Protein 2I9C (pdb70)

Organism: Rhodopseudomonas palustris (strain ATCC BAA-98 / CGA009) (NCBI:txid258594)

Secondary structure (DSSP, 8-state):
-------HHHHHHHHHHHHHHHHHHHHTT-HHHHHHHHH--HHHHHHHHSTT-GGGGGGGGGGS---HHHHHHHTTTTT-HHHHHHHHHHHHHHT-TTHHHHH--HHHHHHSS----

Foldseek 3Di:
DDDPLPDLVVLLVVLLVLQQVLVVCVVVVVVVSNVVSVVCVVSQVSQCPDPPRNLVVLLVCCPPPDNSNLVSLVSCCAVCVPSSLVSLVVLLVVVDPDSNVVSCCVVVVVVPPDDDD

Solvent-accessible surface area: 6980 Å² total

Sequence (117 aa):
KLDLHQTTQDLVALFAKKVTTVEQDDALLGNQISRFNRLFGVAEIADELKARDGDQRTALLSLFEYPNQVRLQQAAKLTLAVAPVKAREQLEAIVSSKWFPQAGDAGCCLDLLDDDGTFKPK

Nearest PDB structures (foldseek):
  2i9c-assembly1_A  TM=1.009E+00  e=1.161E-14  Rhodopseudomonas palustris
  5mnt-assembly3_C  TM=3.989E-01  e=6.954E+00  Qubevirus durum

B-factor: mean 33.47, std 7.58, range [17.79, 61.53]

Structure (mmCIF, N/CA/C/O backbone):
data_2I9C
#
_entry.id   2I9C
#
_cell.length_a   78.022
_cell.length_b   78.022
_cell.length_c   38.979
_cell.angle_alpha   90.00
_cell.angle_beta   90.00
_cell.angle_gamma   120.00
#
_symmetry.space_group_name_H-M   'P 32 2 1'
#
loop_
_entity.id
_entity.type
_entity.pdbx_description
1 polymer 'Hypothetical protein RPA1889'
2 non-polymer 'ACETATE ION'
3 water water
#
loop_
_atom_site.group_PDB
_atom_site.id
_atom_site.type_symbol
_atom_site.label_atom_id
_atom_site.label_alt_id
_atom_site.label_comp_id
_atom_site.label_asym_id
_atom_site.label_entity_id
_atom_site.label_seq_id
_atom_site.pdbx_PDB_ins_code
_atom_site.Cartn_x
_atom_site.Cartn_y
_atom_site.Cartn_z
_atom_site.occupancy
_atom_site.B_iso_or_equiv
_atom_site.auth_seq_id
_atom_site.auth_comp_id
_atom_site.auth_asym_id
_atom_site.auth_atom_id
_atom_site.pdbx_PDB_model_num
ATOM 1 N N . LYS A 1 3 ? 0.094 37.171 -3.356 1.00 58.27 3 LYS A N 1
ATOM 2 C CA . LYS A 1 3 ? 0.517 37.855 -4.622 1.00 57.48 3 LYS A CA 1
ATOM 3 C C . LYS A 1 3 ? -0.105 37.136 -5.825 1.00 56.92 3 LYS A C 1
ATOM 4 O O . LYS A 1 3 ? 0.541 36.307 -6.452 1.00 57.48 3 LYS A O 1
ATOM 6 N N . LEU A 1 4 ? -1.370 37.446 -6.135 1.00 56.12 4 LEU A N 1
ATOM 7 C CA . LEU A 1 4 ? -2.210 36.620 -7.042 1.00 55.14 4 LEU A CA 1
ATOM 8 C C . LEU A 1 4 ? -2.565 37.265 -8.379 1.00 54.64 4 LEU A C 1
ATOM 9 O O . LEU A 1 4 ? -2.818 38.472 -8.443 1.00 55.08 4 LEU A O 1
ATOM 14 N N . ASP A 1 5 ? -2.636 36.451 -9.428 1.00 53.36 5 ASP A N 1
ATOM 15 C CA . ASP A 1 5 ? -3.267 36.875 -10.687 1.00 52.43 5 ASP A CA 1
ATOM 16 C C . ASP A 1 5 ? -4.794 36.593 -10.674 1.00 50.76 5 ASP A C 1
ATOM 17 O O . ASP A 1 5 ? -5.244 35.435 -10.738 1.00 50.59 5 ASP A O 1
ATOM 22 N N . LEU A 1 6 ? -5.580 37.669 -10.606 1.00 48.56 6 LEU A N 1
ATOM 23 C CA . LEU A 1 6 ? -7.046 37.592 -10.473 1.00 45.67 6 LEU A CA 1
ATOM 24 C C . LEU A 1 6 ? -7.689 38.169 -11.710 1.00 45.00 6 LEU A C 1
ATOM 25 O O . LEU A 1 6 ? -8.909 38.266 -11.820 1.00 43.14 6 LEU A O 1
ATOM 30 N N . HIS A 1 7 ? -6.827 38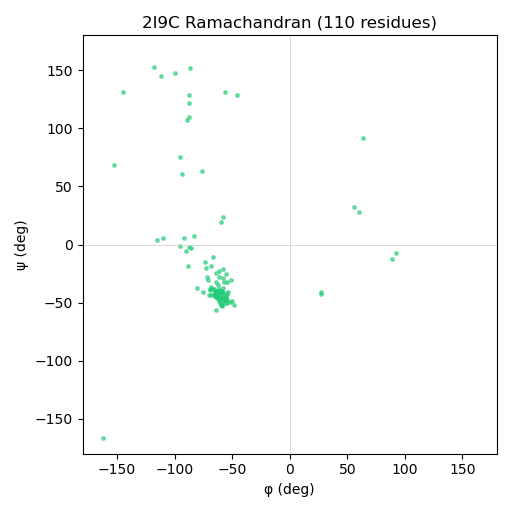.528 -12.653 1.00 44.23 7 HIS A N 1
ATOM 31 C CA . HIS A 1 7 ? -7.186 39.225 -13.869 1.00 44.34 7 HIS A CA 1
ATOM 32 C C . HIS A 1 7 ? -8.150 38.422 -14.723 1.00 43.29 7 HIS A C 1
ATOM 33 O O . HIS A 1 7 ? -8.874 38.988 -15.539 1.00 42.48 7 HIS A O 1
ATOM 40 N N . GLN A 1 8 ? -8.151 37.102 -14.529 1.00 43.10 8 GLN A N 1
ATOM 41 C CA . GLN A 1 8 ? -8.969 36.190 -15.338 1.00 43.31 8 GLN A CA 1
ATOM 42 C C . GLN A 1 8 ? -10.335 35.884 -14.717 1.00 42.75 8 GLN A C 1
ATOM 43 O O . GLN A 1 8 ? -11.170 35.217 -15.318 1.00 41.74 8 GLN A O 1
ATOM 57 N N . THR A 1 10 ? -14.101 36.650 -13.236 1.00 35.94 10 THR A N 1
ATOM 58 C CA . THR A 1 10 ? -15.220 37.547 -13.523 1.00 32.38 10 THR A CA 1
ATOM 59 C C . THR A 1 10 ? -15.453 38.450 -12.321 1.00 31.91 10 THR A C 1
ATOM 60 O O . THR A 1 10 ? -15.125 38.110 -11.213 1.00 31.01 10 THR A O 1
ATOM 64 N N . THR A 1 11 ? -15.992 39.627 -12.569 1.00 31.58 11 THR A N 1
ATOM 65 C CA . THR A 1 11 ? -16.354 40.564 -11.509 1.00 31.64 11 THR A CA 1
ATOM 66 C C . THR A 1 11 ? -17.302 39.952 -10.465 1.00 30.41 11 THR A C 1
ATOM 67 O O . THR A 1 11 ? -17.073 40.118 -9.263 1.00 30.12 11 THR A O 1
ATOM 71 N N . GLN A 1 12 ? -18.305 39.180 -10.883 1.00 29.81 12 GLN A N 1
ATOM 72 C CA . GLN A 1 12 ? -19.158 38.499 -9.906 1.00 29.61 12 GLN A CA 1
ATOM 73 C C . GLN A 1 12 ? -18.439 37.508 -9.027 1.00 28.97 12 GLN A C 1
ATOM 74 O O . GLN A 1 12 ? -18.757 37.380 -7.820 1.00 28.94 12 GLN A O 1
ATOM 80 N N . ASP A 1 13 ? -17.524 36.755 -9.639 1.00 27.98 13 ASP A N 1
ATOM 81 C CA . ASP A 1 13 ? -16.706 35.784 -8.887 1.00 28.94 13 ASP A CA 1
ATOM 82 C C . ASP A 1 13 ? -15.801 36.482 -7.874 1.00 29.17 13 ASP A C 1
ATOM 83 O O . ASP A 1 13 ? -15.608 35.970 -6.772 1.00 30.15 13 ASP A O 1
ATOM 88 N N . LEU A 1 14 ? -15.234 37.623 -8.265 1.00 28.94 14 LEU A N 1
ATOM 89 C CA . LEU A 1 14 ? -14.459 38.487 -7.336 1.00 28.36 14 LEU A CA 1
ATOM 90 C C . LEU A 1 14 ? -15.287 38.955 -6.114 1.00 28.19 14 LEU A C 1
ATOM 91 O O . LEU A 1 14 ? -14.796 38.930 -4.956 1.00 28.28 14 LEU A O 1
ATOM 96 N N . VAL A 1 15 ? -16.510 39.412 -6.358 1.00 27.45 15 VAL A N 1
ATOM 97 C CA . VAL A 1 15 ? -17.399 39.792 -5.239 1.00 27.69 15 VAL A CA 1
ATOM 98 C C . VAL A 1 15 ? -17.669 38.613 -4.293 1.00 26.74 15 VAL A C 1
ATOM 99 O O . VAL A 1 15 ? -17.608 38.760 -3.065 1.00 26.34 15 VAL A O 1
ATOM 103 N N . ALA A 1 16 ? -17.973 37.444 -4.874 1.00 26.57 16 ALA A N 1
ATOM 104 C CA . ALA A 1 16 ? -18.281 36.264 -4.075 1.00 26.60 16 ALA A CA 1
ATOM 105 C C . ALA A 1 16 ? -17.011 35.904 -3.301 1.00 26.99 16 ALA A C 1
ATOM 106 O O . ALA A 1 16 ? -17.086 35.537 -2.143 1.00 26.14 16 ALA A O 1
ATOM 108 N N . LEU A 1 17 ? -15.838 35.960 -3.954 1.00 27.73 17 LEU A N 1
ATOM 109 C CA . LEU A 1 17 ? -14.609 35.568 -3.235 1.00 27.54 17 LEU A CA 1
ATOM 110 C C . LEU A 1 17 ? -14.257 36.606 -2.147 1.00 27.22 17 LEU A C 1
ATOM 111 O O . LEU A 1 17 ? -13.810 36.251 -1.066 1.00 26.07 17 LEU A O 1
ATOM 116 N N . PHE A 1 18 ? -14.464 37.883 -2.444 1.00 27.38 18 PHE A N 1
ATOM 117 C CA . PHE A 1 18 ? -14.286 38.930 -1.437 1.00 28.15 18 PHE A CA 1
ATOM 118 C C . PHE A 1 18 ? -15.109 38.566 -0.170 1.00 28.21 18 PHE A C 1
ATOM 119 O O . PHE A 1 18 ? -14.605 38.652 0.953 1.00 27.99 18 PHE A O 1
ATOM 127 N N . ALA A 1 19 ? -16.384 38.213 -0.333 1.00 26.82 19 ALA A N 1
ATOM 128 C CA . ALA A 1 19 ? -17.190 37.896 0.845 1.00 27.27 19 ALA A CA 1
ATOM 129 C C . ALA A 1 19 ? -16.679 36.637 1.591 1.00 27.72 19 ALA A C 1
ATOM 130 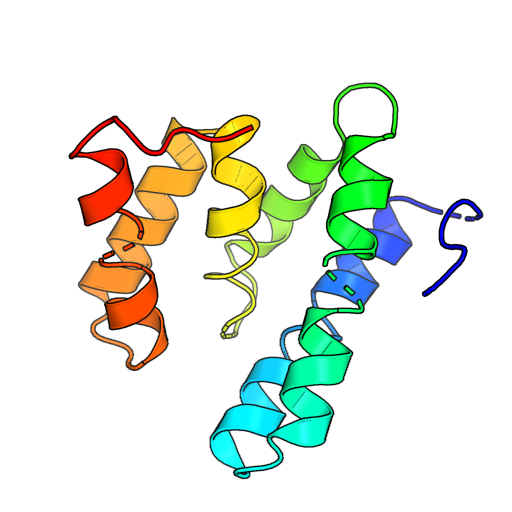O O . ALA A 1 19 ? -16.651 36.607 2.827 1.00 26.22 19 ALA A O 1
ATOM 132 N N . LYS A 1 20 ? -16.295 35.605 0.832 1.00 28.40 20 LYS A N 1
ATOM 133 C CA A LYS A 1 20 ? -15.791 34.358 1.438 0.50 28.63 20 LYS A CA 1
ATOM 134 C CA B LYS A 1 20 ? -15.761 34.368 1.415 0.50 28.98 20 LYS A CA 1
ATOM 135 C C . LYS A 1 20 ? -14.528 34.625 2.250 1.00 28.18 20 LYS A C 1
ATOM 136 O O . LYS A 1 20 ? -14.413 34.145 3.366 1.00 27.73 20 LYS A O 1
ATOM 147 N N . VAL A 1 21 ? -13.580 35.382 1.695 1.00 28.95 21 VAL A N 1
ATOM 148 C CA . VAL A 1 21 ? -12.323 35.614 2.434 1.00 29.14 21 VAL A CA 1
ATOM 149 C C . VAL A 1 21 ? -12.489 36.540 3.654 1.00 27.59 21 VAL A C 1
ATOM 150 O O . VAL A 1 21 ? -11.774 36.421 4.636 1.00 27.97 21 VAL A O 1
ATOM 154 N N . THR A 1 22 ? -13.429 37.462 3.591 1.00 28.91 22 THR A N 1
ATOM 155 C CA A THR A 1 22 ? -13.686 38.358 4.690 0.50 28.67 22 THR A CA 1
ATOM 156 C CA B THR A 1 22 ? -13.696 38.363 4.728 0.50 28.51 22 THR A CA 1
ATOM 157 C C . THR A 1 22 ? -14.524 37.702 5.820 1.00 29.68 22 THR A C 1
ATOM 158 O O . THR A 1 22 ? -14.329 37.996 7.016 1.00 30.81 22 THR A O 1
ATOM 165 N N . VAL A 1 23 ? -15.427 36.787 5.454 1.00 29.26 23 VAL A N 1
ATOM 166 C CA . VAL A 1 23 ? -16.039 35.885 6.476 1.00 28.69 23 VAL A CA 1
ATOM 167 C C . VAL A 1 23 ? -14.923 35.108 7.196 1.00 29.77 23 VAL A C 1
ATOM 168 O O . VAL A 1 23 ? -14.883 35.013 8.419 1.00 29.03 23 VAL A O 1
ATOM 172 N N . GLU A 1 24 ? -14.008 34.527 6.425 1.00 30.74 24 GLU A N 1
ATOM 173 C CA . GLU A 1 24 ? -12.904 33.814 7.023 1.00 32.44 24 GLU A CA 1
ATOM 174 C C . GLU A 1 24 ? -11.972 34.716 7.837 1.00 30.76 24 GLU A C 1
ATOM 175 O O . GLU A 1 24 ? -11.426 34.255 8.829 1.00 31.04 24 GLU A O 1
ATOM 181 N N . GLN A 1 25 ? -11.808 35.985 7.452 1.00 30.57 25 GLN A N 1
ATOM 182 C CA . GLN A 1 25 ? -11.149 36.988 8.340 1.00 30.33 25 GLN A CA 1
ATOM 183 C C . GLN A 1 25 ? -11.808 37.067 9.706 1.00 30.56 25 GLN A C 1
ATOM 184 O O . GLN A 1 25 ? -11.145 36.948 10.746 1.00 31.21 25 GLN A O 1
ATOM 190 N N . ASP A 1 26 ? -13.119 37.218 9.703 1.00 31.31 26 ASP A N 1
ATOM 191 C CA . ASP A 1 26 ? -13.894 37.264 10.920 1.00 32.12 26 ASP A CA 1
ATOM 192 C C . ASP A 1 26 ? -13.637 35.997 11.733 1.00 31.88 26 ASP A C 1
ATOM 193 O O . ASP A 1 26 ? -13.318 36.087 12.907 1.00 33.18 26 ASP A O 1
ATOM 198 N N . ASP A 1 27 ? -13.752 34.832 11.105 1.00 32.89 27 ASP A N 1
ATOM 199 C CA . ASP A 1 27 ? -13.502 33.538 11.769 1.00 33.69 27 ASP A CA 1
ATOM 200 C C . ASP A 1 27 ? -12.107 33.523 12.395 1.00 34.79 27 ASP A C 1
ATOM 201 O O . ASP A 1 27 ? -11.919 33.080 13.545 1.00 33.60 27 ASP A O 1
ATOM 206 N N . ALA A 1 28 ? -11.119 33.968 11.615 1.00 35.10 28 ALA A N 1
ATOM 207 C CA . ALA A 1 28 ? -9.707 33.962 12.044 1.00 35.42 28 ALA A CA 1
ATOM 208 C C . ALA A 1 28 ? -9.462 34.799 13.313 1.00 36.34 28 ALA A C 1
ATOM 209 O O . ALA A 1 28 ? -8.851 34.319 14.299 1.00 36.23 28 ALA A O 1
ATOM 211 N N . LEU A 1 29 ? -9.916 36.042 13.281 1.00 36.63 29 LEU A N 1
ATOM 212 C CA . LEU A 1 29 ? -9.882 36.938 14.436 1.00 38.35 29 LEU A CA 1
ATOM 213 C C . LEU A 1 29 ? -10.468 36.308 15.709 1.00 38.58 29 LEU A C 1
ATOM 214 O O . LEU A 1 29 ? -9.849 36.375 16.780 1.00 38.41 29 LEU A O 1
ATOM 219 N N . LEU A 1 30 ? -11.659 35.713 15.587 1.00 38.35 30 LEU A N 1
ATOM 220 C CA . LEU A 1 30 ? -12.331 35.060 16.726 1.00 38.93 30 LEU A CA 1
ATOM 221 C C . LEU A 1 30 ? -11.539 33.877 17.288 1.00 39.01 30 LEU A C 1
ATOM 222 O O . LEU A 1 30 ? -11.557 33.648 18.511 1.00 39.18 30 LEU A O 1
ATOM 227 N N . GLY A 1 31 ? -10.845 33.148 16.403 1.00 38.06 31 GLY A N 1
ATOM 228 C CA . GLY A 1 31 ? -10.053 31.956 16.766 1.00 37.73 31 GLY A CA 1
ATOM 229 C C . GLY A 1 31 ? -8.600 32.227 17.096 1.00 37.20 31 GLY A C 1
ATOM 230 O O . GLY A 1 31 ? -7.827 31.279 17.341 1.00 37.33 31 GLY A O 1
ATOM 231 N N . ASN A 1 32 ? -8.238 33.514 17.136 1.00 36.79 32 ASN A N 1
ATOM 232 C CA . ASN A 1 32 ? -6.848 34.004 17.314 1.00 36.79 32 ASN A CA 1
ATOM 233 C C . ASN A 1 32 ? -5.877 33.454 16.263 1.00 36.77 32 ASN A C 1
ATOM 234 O O . ASN A 1 32 ? -4.709 33.209 16.587 1.00 36.13 32 ASN A O 1
ATOM 239 N N . GLN A 1 33 ? -6.355 33.212 15.034 1.00 36.77 33 GLN A N 1
ATOM 240 C CA . GLN A 1 33 ? -5.503 32.632 13.967 1.00 36.63 33 GLN A CA 1
ATOM 241 C C . GLN A 1 33 ? -4.986 33.822 13.183 1.00 36.41 33 GLN A C 1
ATOM 242 O O . GLN A 1 33 ? -5.473 34.140 12.084 1.00 36.73 33 GLN A O 1
ATOM 248 N N . ILE A 1 34 ? -4.022 34.521 13.774 1.00 36.06 34 ILE A N 1
ATOM 249 C CA . ILE A 1 34 ? -3.577 35.822 13.251 1.00 34.79 34 ILE A CA 1
ATOM 250 C C . ILE A 1 34 ? -2.816 35.698 11.914 1.00 33.92 34 ILE A C 1
ATOM 251 O O . ILE A 1 34 ? -3.034 36.519 11.043 1.00 33.26 34 ILE A O 1
ATOM 256 N N . SER A 1 35 ? -1.963 34.679 11.743 1.00 33.61 35 SER A N 1
ATOM 257 C CA . SER A 1 35 ? -1.283 34.493 10.441 1.00 32.24 35 SER A CA 1
ATOM 258 C C . SER A 1 35 ? -2.298 34.308 9.297 1.00 31.48 35 SER A C 1
ATOM 259 O O . SER A 1 35 ? -2.140 34.906 8.246 1.00 29.49 35 SER A O 1
ATOM 262 N N . ARG A 1 36 ? -3.351 33.527 9.547 1.00 31.94 36 ARG A N 1
ATOM 263 C CA . ARG A 1 36 ? -4.426 33.293 8.588 1.00 32.63 36 ARG A CA 1
ATOM 264 C C . ARG A 1 36 ? -5.206 34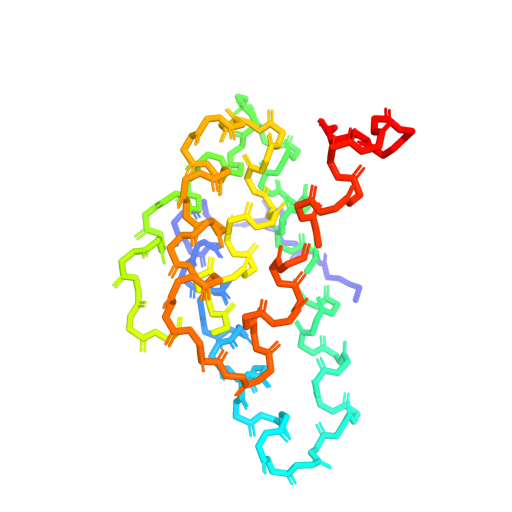.591 8.298 1.00 32.71 36 ARG A C 1
ATOM 265 O O . ARG A 1 36 ? -5.523 34.883 7.138 1.00 31.84 36 ARG A O 1
ATOM 273 N N . PHE A 1 37 ? -5.522 35.360 9.346 1.00 32.66 37 PHE A N 1
ATOM 274 C CA . PHE A 1 37 ? -6.162 36.665 9.169 1.00 32.75 37 PHE A CA 1
ATOM 275 C C . PHE A 1 37 ? -5.379 37.578 8.222 1.00 32.15 37 PHE A C 1
ATOM 276 O O . PHE A 1 37 ? -5.954 38.170 7.323 1.00 31.01 37 PHE A O 1
ATOM 284 N N . ASN A 1 38 ? -4.060 37.675 8.447 1.00 30.94 38 ASN A N 1
ATOM 285 C CA . ASN A 1 38 ? -3.179 38.524 7.651 1.00 30.65 38 ASN A CA 1
ATOM 286 C C . ASN A 1 38 ? -3.142 38.091 6.179 1.00 30.35 38 ASN A C 1
ATOM 287 O O . ASN A 1 38 ? -3.193 38.926 5.275 1.00 30.92 38 ASN A O 1
ATOM 292 N N . ARG A 1 39 ? -3.078 36.786 5.932 1.00 29.28 39 ARG A N 1
ATOM 293 C CA . ARG A 1 39 ? -3.072 36.312 4.546 1.00 28.78 39 ARG A CA 1
ATOM 294 C C . ARG A 1 39 ? -4.415 36.552 3.862 1.00 29.17 39 ARG A C 1
ATOM 295 O O . ARG A 1 39 ? -4.451 36.986 2.727 1.00 29.36 39 ARG A O 1
ATOM 303 N N . LEU A 1 40 ? -5.514 36.269 4.553 1.00 29.10 40 LEU A N 1
ATOM 304 C CA . LEU A 1 40 ? -6.856 36.607 4.061 1.00 30.49 40 LEU A CA 1
ATOM 305 C C . LEU A 1 40 ? -7.043 38.095 3.788 1.00 30.96 40 LEU A C 1
ATOM 306 O O . LEU A 1 40 ? -7.698 38.476 2.804 1.00 30.71 40 LEU A O 1
ATOM 311 N N . PHE A 1 41 ? -6.461 38.943 4.633 1.00 31.61 41 PHE A N 1
ATOM 312 C CA . PHE A 1 41 ? -6.479 40.383 4.366 1.00 32.57 41 PHE A CA 1
ATOM 313 C C . PHE A 1 41 ? -5.777 40.738 3.060 1.00 32.15 41 PHE A C 1
ATOM 314 O O . PHE A 1 41 ? -6.326 41.508 2.272 1.00 31.79 41 PHE A O 1
ATOM 322 N N . GLY A 1 42 ? -4.560 40.202 2.847 1.00 30.40 42 GLY A N 1
ATOM 323 C CA . GLY A 1 42 ? -3.829 40.395 1.578 1.00 30.83 42 GLY A CA 1
ATOM 324 C C . GLY A 1 42 ? -4.639 39.951 0.358 1.00 30.25 42 GLY A C 1
ATOM 325 O O . GLY A 1 42 ? -4.689 40.652 -0.663 1.00 30.00 42 GLY A O 1
ATOM 326 N N . VAL A 1 43 ? -5.257 38.782 0.446 1.00 29.23 43 VAL A N 1
ATOM 327 C CA . VAL A 1 43 ? -6.113 38.304 -0.652 1.00 29.54 43 VAL A CA 1
ATOM 328 C C . VAL A 1 43 ? -7.243 39.290 -0.943 1.00 30.73 43 VAL A C 1
AT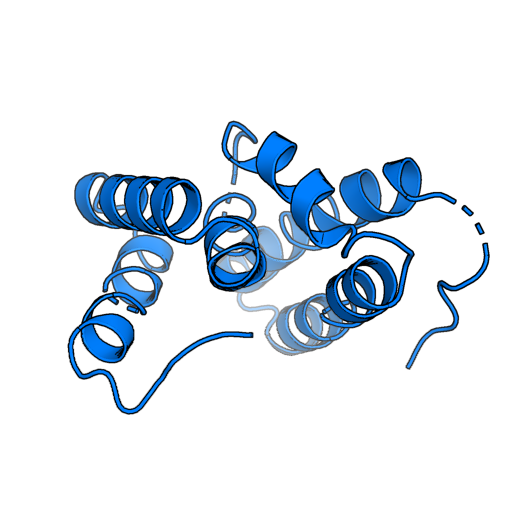OM 329 O O . VAL A 1 43 ? -7.519 39.627 -2.119 1.00 30.42 43 VAL A O 1
ATOM 341 N N . ALA A 1 45 ? -7.413 42.492 -0.316 1.00 29.48 45 ALA A N 1
ATOM 342 C CA . ALA A 1 45 ? -6.823 43.688 -0.928 1.00 30.52 45 ALA A CA 1
ATO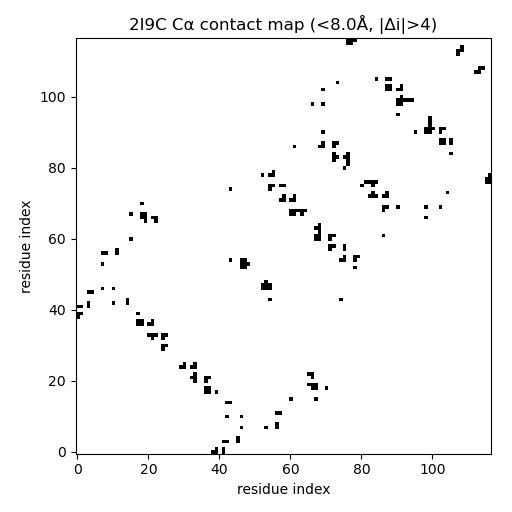M 343 C C . ALA A 1 45 ? -6.514 43.508 -2.395 1.00 30.43 45 ALA A C 1
ATOM 344 O O . ALA A 1 45 ? -6.756 44.422 -3.201 1.00 30.49 45 ALA A O 1
ATOM 346 N N . GLU A 1 46 ? -5.957 42.343 -2.754 1.00 30.09 46 GLU A N 1
ATOM 347 C CA . GLU A 1 46 ? -5.767 42.005 -4.160 1.00 30.53 46 GLU A CA 1
ATOM 348 C C . GLU A 1 46 ? -7.061 41.989 -4.948 1.00 29.79 46 GLU A C 1
ATOM 349 O O . GLU A 1 46 ? -7.115 42.480 -6.081 1.00 27.85 46 GLU A O 1
ATOM 355 N N . ILE A 1 47 ? -8.117 41.455 -4.340 1.00 28.75 47 ILE A N 1
ATOM 356 C CA . ILE A 1 47 ? -9.439 41.471 -4.990 1.00 28.68 47 ILE A CA 1
ATOM 357 C C . ILE A 1 47 ? -9.927 42.900 -5.248 1.00 30.10 47 ILE A C 1
ATOM 358 O O . ILE A 1 47 ? -10.378 43.199 -6.354 1.00 31.04 47 ILE A O 1
ATOM 363 N N . ALA A 1 48 ? -9.822 43.769 -4.244 1.00 30.03 48 ALA A N 1
ATOM 364 C CA . ALA A 1 48 ? -10.273 45.152 -4.365 1.00 31.58 48 ALA A CA 1
ATOM 365 C C . ALA A 1 48 ? -9.466 45.901 -5.401 1.00 30.69 48 ALA A C 1
ATOM 366 O O . ALA A 1 48 ? -10.048 46.664 -6.172 1.00 31.17 48 ALA A O 1
ATOM 368 N N . ASP A 1 49 ? -8.143 45.670 -5.445 1.00 31.88 49 ASP A N 1
ATOM 369 C CA . ASP A 1 49 ? -7.266 46.286 -6.479 1.00 31.48 49 ASP A CA 1
ATOM 370 C C . ASP A 1 49 ? -7.603 45.844 -7.880 1.00 30.92 49 ASP A C 1
ATOM 371 O O . ASP A 1 49 ? -7.584 46.645 -8.816 1.00 29.49 49 ASP A O 1
ATOM 376 N N . GLU A 1 50 ? -7.920 44.560 -8.033 1.00 30.35 50 GLU A N 1
ATOM 377 C CA . GLU A 1 50 ? -8.344 44.059 -9.338 1.00 30.31 50 GLU A CA 1
ATOM 378 C C . GLU A 1 50 ? -9.687 44.717 -9.770 1.00 29.77 50 GLU A C 1
ATOM 379 O O . GLU A 1 50 ? -9.850 45.117 -10.913 1.00 28.60 50 GLU A O 1
ATOM 385 N N . LEU A 1 51 ? -10.641 44.803 -8.850 1.00 29.25 51 LEU A N 1
ATOM 386 C CA . LEU A 1 51 ? -11.944 45.374 -9.177 1.00 29.07 51 LEU A CA 1
ATOM 387 C C . LEU A 1 51 ? -11.744 46.857 -9.534 1.00 28.93 51 LEU A C 1
ATOM 388 O O . LEU A 1 51 ? -12.312 47.347 -10.497 1.00 29.00 51 LEU A O 1
ATOM 393 N N . LYS A 1 52 ? -10.952 47.563 -8.735 1.00 29.80 52 LYS A N 1
ATOM 394 C CA . LYS A 1 52 ? -10.612 48.963 -9.034 1.00 31.19 52 LYS A CA 1
ATOM 395 C C . LYS A 1 52 ? -10.002 49.113 -10.448 1.00 31.38 52 LYS A C 1
ATOM 396 O O . LYS A 1 52 ? -10.409 50.001 -11.172 1.00 31.83 52 LYS A O 1
ATOM 402 N N . ALA A 1 53 ? -9.094 48.217 -10.857 1.00 31.47 53 ALA A N 1
ATOM 403 C CA . ALA A 1 53 ? -8.448 48.290 -12.190 1.00 32.01 53 ALA A CA 1
ATOM 404 C C . ALA A 1 53 ? -9.346 48.071 -13.395 1.00 32.60 53 ALA A C 1
ATOM 405 O O . ALA A 1 53 ? -8.926 48.308 -14.536 1.00 32.91 53 ALA A O 1
ATOM 407 N N . ARG A 1 54 ? -10.574 47.619 -13.160 1.00 31.91 54 ARG A N 1
ATOM 408 C CA . ARG A 1 54 ? -11.485 47.326 -14.235 1.00 31.19 54 ARG A CA 1
ATOM 409 C C . ARG A 1 54 ? -12.240 48.569 -14.627 1.00 30.84 54 ARG A C 1
ATOM 410 O O . ARG A 1 54 ? -12.453 49.457 -13.785 1.00 29.98 54 ARG A O 1
ATOM 418 N N . ASP A 1 55 ? -12.651 48.630 -15.899 1.00 30.03 55 ASP A N 1
ATOM 419 C CA . ASP A 1 55 ? -13.431 49.754 -16.419 1.00 30.22 55 ASP A CA 1
ATOM 420 C C . ASP A 1 55 ? -14.558 50.150 -15.482 1.00 31.25 55 ASP A C 1
ATOM 421 O O . ASP A 1 55 ? -15.344 49.302 -15.048 1.00 30.57 55 ASP A O 1
ATOM 426 N N . GLY A 1 56 ? -14.611 51.447 -15.171 1.00 32.21 56 GLY A N 1
ATOM 427 C CA . GLY A 1 56 ? -15.681 52.036 -14.368 1.00 33.01 56 GLY A CA 1
ATOM 428 C C . GLY A 1 56 ? -15.373 52.075 -12.871 1.00 34.18 56 GLY A C 1
ATOM 429 O O . GLY A 1 56 ? -16.106 52.724 -12.113 1.00 34.52 56 GLY A O 1
ATOM 430 N N . ASP A 1 57 ? -14.261 51.435 -12.465 1.00 33.21 57 ASP A N 1
ATOM 431 C CA . ASP A 1 57 ? -13.951 51.135 -11.072 1.00 32.47 57 ASP A CA 1
ATOM 432 C C . ASP A 1 57 ? -15.002 50.170 -10.481 1.00 31.37 57 ASP A C 1
ATOM 433 O O . ASP A 1 57 ? -16.055 50.602 -9.963 1.00 30.10 57 ASP A O 1
ATOM 438 N N . GLN A 1 58 ? -14.720 48.866 -10.581 1.00 29.90 58 GLN A N 1
ATOM 439 C CA . GLN A 1 58 ? -15.734 47.857 -10.239 1.00 29.38 58 GLN A CA 1
ATOM 440 C C . GLN A 1 58 ? -15.762 47.593 -8.730 1.00 29.56 58 GLN A C 1
ATOM 441 O O . GLN A 1 58 ? -16.486 46.745 -8.283 1.00 28.10 58 GLN A O 1
ATOM 447 N N . ARG A 1 59 ? -15.022 48.373 -7.935 1.00 29.42 59 ARG A N 1
ATOM 448 C CA . ARG A 1 59 ? -15.280 48.350 -6.478 1.00 29.86 59 ARG A CA 1
ATOM 449 C C . ARG A 1 59 ? -16.754 48.659 -6.164 1.00 29.52 59 ARG A C 1
ATOM 450 O O . ARG A 1 59 ? -17.263 48.289 -5.106 1.00 29.80 59 ARG A O 1
ATOM 458 N N . THR A 1 60 ? -17.418 49.377 -7.065 1.00 28.33 60 THR A N 1
ATOM 459 C CA . THR A 1 60 ? -18.841 49.631 -6.990 1.00 28.78 60 THR A CA 1
ATOM 460 C C . THR A 1 60 ? -19.655 48.331 -6.799 1.00 28.87 60 THR A C 1
ATOM 461 O O . THR A 1 60 ? -20.698 48.315 -6.136 1.00 27.36 60 THR A O 1
ATOM 465 N N . ALA A 1 61 ? -19.150 47.226 -7.331 1.00 28.39 61 ALA A N 1
ATOM 466 C CA . ALA A 1 61 ? -19.865 45.988 -7.195 1.00 28.33 61 ALA A CA 1
ATOM 467 C C . ALA A 1 61 ? -19.889 45.472 -5.738 1.00 29.24 61 ALA A C 1
ATOM 468 O O . ALA A 1 61 ? -20.748 44.641 -5.415 1.00 27.74 61 ALA A O 1
ATOM 470 N N . LEU A 1 62 ? -18.980 45.968 -4.866 1.00 27.33 62 LEU A N 1
ATOM 471 C CA . LEU A 1 62 ? -18.960 45.540 -3.445 1.00 28.04 62 LEU A CA 1
ATOM 472 C C . LEU A 1 62 ? -20.096 46.127 -2.608 1.00 28.42 62 LEU A C 1
ATOM 473 O O . LEU A 1 62 ? -20.353 45.688 -1.476 1.00 27.75 62 LEU A O 1
ATOM 478 N N . LEU A 1 63 ? -20.752 47.151 -3.147 1.00 28.34 63 LEU A N 1
ATOM 479 C CA . LEU A 1 63 ? -21.904 47.725 -2.495 1.00 30.44 63 LEU A CA 1
ATOM 480 C C . LEU A 1 63 ? -22.991 46.656 -2.175 1.00 31.47 63 LEU A C 1
ATOM 481 O O . LEU A 1 63 ? -23.689 46.791 -1.168 1.00 32.72 63 LEU A O 1
ATOM 486 N N . SER A 1 64 ? -23.124 45.614 -3.011 1.00 31.68 64 SER A N 1
ATOM 487 C CA . SER A 1 64 ? -24.070 44.485 -2.766 1.00 33.49 64 SER A CA 1
ATOM 488 C C . SER A 1 64 ? -23.823 43.767 -1.445 1.00 33.29 64 SER A C 1
ATOM 489 O O . SER A 1 64 ? -24.700 43.071 -0.928 1.00 35.63 64 SER A O 1
ATOM 492 N N . LEU A 1 65 ? -22.618 43.911 -0.910 1.00 31.56 65 LEU A N 1
ATOM 493 C CA . LEU A 1 65 ? -22.264 43.246 0.305 1.00 30.75 65 LEU A CA 1
ATOM 494 C C . LEU A 1 65 ? -22.640 43.965 1.588 1.00 30.93 65 LEU A C 1
ATOM 495 O O . LEU A 1 65 ? -22.361 43.445 2.654 1.00 32.31 65 LEU A O 1
ATOM 500 N N . PHE A 1 66 ? -23.208 45.177 1.501 1.00 31.21 66 PHE A N 1
ATOM 501 C CA . PHE A 1 66 ? -23.577 45.950 2.717 1.00 30.29 66 PHE A CA 1
ATOM 502 C C . PHE A 1 66 ? -24.663 45.234 3.526 1.00 29.48 66 PHE A C 1
ATOM 503 O O . PHE A 1 66 ? -24.803 45.528 4.714 1.00 30.25 66 PHE A O 1
ATOM 511 N N . GLU A 1 67 ? -25.476 44.382 2.880 1.00 28.02 67 GLU A N 1
ATOM 512 C CA . GLU A 1 67 ? -26.490 43.576 3.588 1.00 28.55 67 GLU A CA 1
ATOM 513 C C . GLU A 1 67 ? -25.991 42.150 3.931 1.00 27.43 67 GLU A C 1
ATOM 514 O O . GLU A 1 67 ? -26.689 41.381 4.572 1.00 26.73 67 GLU A O 1
ATOM 520 N N . TYR A 1 68 ? -24.763 41.831 3.544 1.00 27.32 68 TYR A N 1
ATOM 521 C CA . TYR A 1 68 ? -24.175 40.495 3.822 1.00 27.25 68 TYR A CA 1
ATOM 522 C C . TYR A 1 68 ? -24.210 40.208 5.365 1.00 26.84 68 TYR A C 1
ATOM 523 O O . TYR A 1 68 ? -23.814 41.062 6.129 1.00 26.45 68 TYR A O 1
ATOM 532 N N . PRO A 1 69 ? -24.695 39.006 5.800 1.00 27.49 69 PRO A N 1
ATOM 533 C CA . PRO A 1 69 ? -24.810 38.731 7.241 1.00 26.30 69 PRO A CA 1
ATOM 534 C C . PRO A 1 69 ? -23.449 38.401 7.905 1.00 26.80 69 PRO A C 1
ATOM 535 O O . PRO A 1 69 ? -23.228 37.286 8.421 1.00 27.18 69 PRO A O 1
ATOM 539 N N . ASN A 1 70 ? -22.532 39.361 7.899 1.00 25.53 70 ASN A N 1
ATOM 540 C CA . ASN A 1 70 ? -21.273 39.208 8.597 1.00 26.29 70 ASN A CA 1
ATOM 541 C C . ASN A 1 70 ? -20.706 40.616 8.752 1.00 25.84 70 ASN A C 1
ATOM 542 O O . ASN A 1 70 ? -20.679 41.380 7.794 1.00 27.21 70 ASN A O 1
ATOM 555 N N . GLN A 1 72 ? -17.728 41.769 9.609 1.00 26.83 72 GLN A N 1
ATOM 556 C CA . GLN A 1 72 ? -16.450 42.000 8.951 1.00 27.18 72 GLN A CA 1
ATOM 557 C C . GLN A 1 72 ? -16.619 42.267 7.443 1.00 27.72 72 GLN A C 1
ATOM 558 O O . GLN A 1 72 ? -15.921 43.114 6.879 1.00 28.03 72 GLN A O 1
ATOM 564 N N . VAL A 1 73 ? -17.512 41.511 6.785 1.00 27.06 73 VAL A N 1
ATOM 565 C CA . VAL A 1 73 ? -17.789 41.706 5.364 1.00 26.70 73 VAL A CA 1
ATOM 566 C C . VAL A 1 73 ? -18.328 43.133 5.171 1.00 26.38 73 VAL A C 1
ATOM 567 O O . VAL A 1 73 ? -17.851 43.858 4.310 1.00 26.08 73 VAL A O 1
ATOM 571 N N . ARG A 1 74 ? -19.324 43.509 5.967 1.00 25.56 74 ARG A N 1
ATOM 572 C CA . ARG A 1 74 ? -19.936 44.817 5.833 1.00 25.82 74 ARG A CA 1
ATOM 573 C C . ARG A 1 74 ? -18.914 45.936 6.029 1.00 25.02 74 ARG A C 1
ATOM 574 O O . ARG A 1 74 ? -18.939 46.918 5.278 1.00 25.68 74 ARG A O 1
ATOM 582 N N . LEU A 1 75 ? -18.080 45.808 7.074 1.00 25.01 75 LEU A N 1
ATOM 583 C CA . LEU A 1 75 ? -17.032 46.791 7.398 1.00 25.27 75 LEU A CA 1
ATOM 584 C C . LEU A 1 75 ? -16.050 46.974 6.248 1.00 25.81 75 LEU A C 1
ATOM 585 O O . LEU A 1 75 ? -15.765 48.086 5.799 1.00 25.44 75 LEU A O 1
ATOM 590 N N . GLN A 1 76 ? -15.521 45.868 5.768 1.00 26.25 76 GLN A N 1
ATOM 591 C CA A GLN A 1 76 ? -14.514 45.922 4.729 0.50 26.54 76 GLN A CA 1
ATOM 592 C CA B GLN A 1 76 ? -14.501 45.947 4.742 0.50 26.69 76 GLN A CA 1
ATOM 593 C C . GLN A 1 76 ? -15.093 46.445 3.420 1.00 26.93 76 GLN A C 1
ATOM 594 O O . GLN A 1 76 ? -14.433 47.167 2.714 1.00 26.75 76 GLN A O 1
ATOM 605 N N . ALA A 1 77 ? -16.320 46.051 3.115 1.00 25.65 77 ALA A N 1
ATOM 606 C CA . ALA A 1 77 ? -17.003 46.523 1.905 1.00 27.11 77 ALA A CA 1
ATOM 607 C C . ALA A 1 77 ? -17.239 48.049 1.960 1.00 27.89 77 ALA A C 1
ATOM 608 O O . ALA A 1 77 ? -17.022 48.742 0.962 1.00 28.06 77 ALA A O 1
ATOM 610 N N . ALA A 1 78 ? -17.616 48.562 3.125 1.00 27.96 78 ALA A N 1
ATOM 611 C CA . ALA A 1 78 ? -17.814 49.986 3.294 1.00 28.91 78 ALA A CA 1
ATOM 612 C C . ALA A 1 78 ? -16.487 50.724 3.249 1.00 29.00 78 ALA A C 1
ATOM 613 O O . ALA A 1 78 ? -16.358 51.761 2.586 1.00 27.40 78 ALA A O 1
ATOM 615 N N . LYS A 1 79 ? -15.464 50.186 3.916 1.00 29.94 79 LYS A N 1
ATOM 616 C CA . LYS A 1 79 ? -14.132 50.829 3.825 1.00 30.30 79 LYS A CA 1
ATOM 617 C C . LYS A 1 79 ? -13.602 50.914 2.396 1.00 31.08 79 LYS A C 1
ATOM 618 O O . LYS A 1 79 ? -13.043 51.918 2.001 1.00 29.90 79 LYS A O 1
ATOM 624 N N . LEU A 1 80 ? -13.814 49.875 1.619 1.00 32.02 80 LEU A N 1
ATOM 625 C CA . LEU A 1 80 ? -13.255 49.803 0.255 1.00 32.87 80 LEU A CA 1
ATOM 626 C C . LEU A 1 80 ? -14.151 50.441 -0.808 1.00 32.73 80 LEU A C 1
ATOM 627 O O . LEU A 1 80 ? -13.794 50.469 -1.997 1.00 33.69 80 LEU A O 1
ATOM 632 N N . THR A 1 81 ? -15.320 50.939 -0.406 1.00 31.79 81 THR A N 1
ATOM 633 C CA . THR A 1 81 ? -16.145 51.693 -1.345 1.00 30.83 81 THR A CA 1
ATOM 634 C C . THR A 1 81 ? -16.222 53.184 -1.031 1.00 31.19 81 THR A C 1
ATOM 635 O O . THR A 1 81 ? -16.990 53.910 -1.686 1.00 32.14 81 THR A O 1
ATOM 639 N N . LEU A 1 82 ? -15.467 53.661 -0.044 1.00 30.05 82 LEU A N 1
ATOM 640 C CA . LEU A 1 82 ? -15.498 55.108 0.266 1.00 30.75 82 LEU A CA 1
ATOM 641 C C . LEU A 1 82 ? -15.126 55.969 -0.948 1.00 30.96 82 LEU A C 1
ATOM 642 O O . LEU A 1 82 ? -15.645 57.053 -1.100 1.00 30.72 82 LEU A O 1
ATOM 647 N N . ALA A 1 83 ? -14.251 55.471 -1.820 1.00 31.57 83 ALA A N 1
ATOM 648 C CA . ALA A 1 83 ? -13.839 56.270 -2.963 1.00 31.96 83 ALA A CA 1
ATOM 649 C C . ALA A 1 83 ? -14.918 56.315 -4.024 1.00 32.14 83 ALA A C 1
ATOM 650 O O . ALA A 1 83 ? -15.147 57.365 -4.608 1.00 32.20 83 ALA A O 1
ATOM 652 N N . VAL A 1 84 ? -15.580 55.188 -4.282 1.00 31.27 84 VAL A N 1
ATOM 653 C CA . VAL A 1 84 ? -16.537 55.124 -5.387 1.00 30.99 84 VAL A CA 1
ATOM 654 C C . VAL A 1 84 ? -17.948 55.533 -4.975 1.00 31.95 84 VAL A C 1
ATOM 655 O O . VAL A 1 84 ? -18.779 55.828 -5.834 1.00 32.23 84 VAL A O 1
ATOM 659 N N . ALA A 1 85 ? -18.234 55.525 -3.671 1.00 31.20 85 ALA A N 1
ATOM 660 C CA . ALA A 1 85 ? -19.593 55.800 -3.173 1.00 31.43 85 ALA A CA 1
ATOM 661 C C . ALA A 1 85 ? -19.483 56.388 -1.772 1.00 31.83 85 ALA A C 1
ATOM 662 O O . ALA A 1 85 ? -19.830 55.713 -0.784 1.00 31.48 85 ALA A O 1
ATOM 664 N N . PRO A 1 86 ? -18.950 57.626 -1.669 1.00 32.15 86 PRO A N 1
ATOM 665 C CA . PRO A 1 86 ? -18.615 58.128 -0.330 1.00 31.88 86 PRO A CA 1
ATOM 666 C C . PRO A 1 86 ? -19.809 58.244 0.594 1.00 32.38 86 PRO A C 1
ATOM 667 O O . PRO A 1 86 ? -19.679 57.916 1.781 1.00 31.96 86 PRO A O 1
ATOM 671 N N . VAL A 1 87 ? -20.952 58.691 0.059 1.00 32.06 87 VAL A N 1
ATOM 672 C CA . VAL A 1 87 ? -22.181 58.862 0.849 1.00 32.38 87 VAL A CA 1
ATOM 673 C C . VAL A 1 87 ? -22.710 57.511 1.395 1.00 32.69 87 VAL A C 1
ATOM 674 O O . VAL A 1 87 ? -22.897 57.359 2.616 1.00 32.76 87 VAL A O 1
ATOM 678 N N . LYS A 1 88 ? -22.954 56.555 0.496 1.00 32.31 88 LYS A N 1
ATOM 679 C CA . LYS A 1 88 ? -23.375 55.190 0.865 1.00 32.49 88 LYS A CA 1
ATOM 680 C C . LYS A 1 88 ? -22.395 54.496 1.827 1.00 31.01 88 LYS A C 1
ATOM 681 O O . LYS A 1 88 ? -22.813 53.859 2.812 1.00 31.53 88 LYS A O 1
ATOM 687 N N . ALA A 1 89 ? -21.1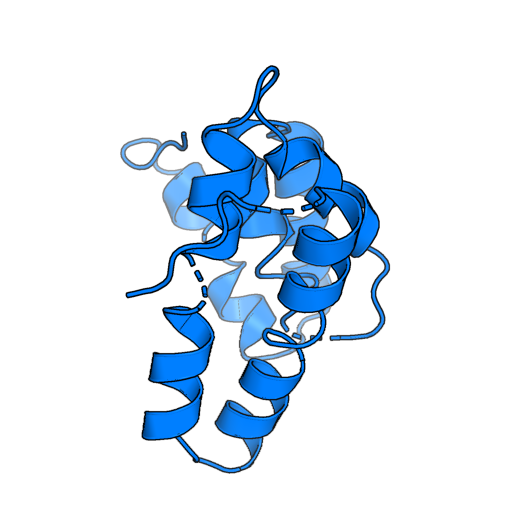09 54.561 1.511 1.00 29.99 89 ALA A N 1
ATOM 688 C CA . ALA A 1 89 ? -20.078 53.949 2.358 1.00 30.34 89 ALA A CA 1
ATOM 689 C C . ALA A 1 89 ? -20.059 54.569 3.758 1.00 30.06 89 ALA A C 1
ATOM 690 O O . ALA A 1 89 ? -20.010 53.839 4.758 1.00 30.05 89 ALA A O 1
ATOM 692 N N . ARG A 1 90 ? -20.107 55.896 3.830 1.00 30.20 90 ARG A N 1
ATOM 693 C CA . ARG A 1 90 ? -20.105 56.611 5.109 1.00 31.29 90 ARG A CA 1
ATOM 694 C C . ARG A 1 90 ? -21.351 56.197 5.953 1.00 31.02 90 ARG A C 1
ATOM 695 O O . ARG A 1 90 ? -21.246 55.937 7.150 1.00 29.38 90 ARG A O 1
ATOM 703 N N . GLU A 1 91 ? -22.513 56.147 5.302 1.00 31.74 91 GLU A N 1
ATOM 704 C CA . GLU A 1 91 ? -23.761 55.700 5.938 1.00 33.41 91 GLU A CA 1
ATOM 705 C C . GLU A 1 91 ? -23.647 54.291 6.553 1.00 31.15 91 GLU A C 1
ATOM 706 O O . GLU A 1 91 ? -24.126 54.045 7.674 1.00 30.96 91 GLU A O 1
ATOM 712 N N . GLN A 1 92 ? -23.047 53.364 5.819 1.00 29.06 92 GLN A N 1
ATOM 713 C CA . GLN A 1 92 ? -22.819 52.020 6.344 1.00 28.48 92 GLN A CA 1
ATOM 714 C C . GLN A 1 92 ? -21.829 52.044 7.517 1.00 28.13 92 GLN A C 1
ATOM 715 O O . GLN A 1 92 ? -22.086 51.438 8.533 1.00 28.62 92 GLN A O 1
ATOM 721 N N . LEU A 1 93 ? -20.757 52.811 7.420 1.00 27.01 93 LEU A N 1
ATOM 722 C CA . LEU A 1 93 ? -19.836 52.866 8.538 1.00 27.81 93 LEU A CA 1
ATOM 723 C C . LEU A 1 93 ? -20.531 53.402 9.768 1.00 27.49 93 LEU A C 1
ATOM 724 O O . LEU A 1 93 ? -20.245 52.948 10.863 1.00 27.93 93 LEU A O 1
ATOM 729 N N . GLU A 1 94 ? -21.412 54.399 9.582 1.00 28.37 94 GLU A N 1
ATOM 730 C CA . GLU A 1 94 ? -22.156 55.008 10.670 1.00 29.05 94 GLU A CA 1
ATOM 731 C C . GLU A 1 94 ? -23.075 53.989 11.3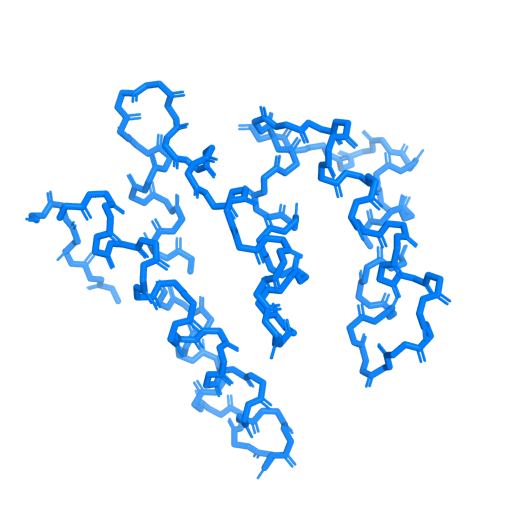23 1.00 27.69 94 GLU A C 1
ATOM 732 O O . GLU A 1 94 ? -23.147 53.962 12.526 1.00 28.40 94 GLU A O 1
ATOM 738 N N . ALA A 1 95 ? -23.773 53.178 10.526 1.00 27.36 95 ALA A N 1
ATOM 739 C CA . ALA A 1 95 ? -24.598 52.025 11.024 1.00 26.96 95 ALA A CA 1
ATOM 740 C C . ALA A 1 95 ? -23.791 50.988 11.816 1.00 26.32 95 ALA A C 1
ATOM 741 O O . ALA A 1 95 ? -24.267 50.480 12.827 1.00 25.86 95 ALA A O 1
ATOM 743 N N . ILE A 1 96 ? -22.600 50.634 11.319 1.00 25.83 96 ILE A N 1
ATOM 744 C CA . ILE A 1 96 ? -21.682 49.771 12.076 1.00 25.87 96 ILE A CA 1
ATOM 745 C C . ILE A 1 96 ? -21.300 50.390 13.438 1.00 26.67 96 ILE A C 1
ATOM 746 O O . ILE A 1 96 ? -21.446 49.737 14.476 1.00 27.10 96 ILE A O 1
ATOM 751 N N . VAL A 1 97 ? -20.823 51.644 13.459 1.00 26.21 97 VAL A N 1
ATOM 752 C CA . VAL A 1 97 ? -20.681 52.352 14.759 1.00 25.35 97 VAL A CA 1
ATOM 753 C C . VAL A 1 97 ? -21.955 52.260 15.631 1.00 25.57 97 VAL A C 1
ATOM 754 O O . VAL A 1 97 ? -21.850 51.922 16.802 1.00 26.66 97 VAL A O 1
ATOM 758 N N . SER A 1 98 ? -23.131 52.609 15.094 1.00 25.29 98 SER A N 1
ATOM 759 C CA . SER A 1 98 ? -24.391 52.581 15.881 1.00 26.62 98 SER A CA 1
ATOM 760 C C . SER A 1 98 ? -24.705 51.213 16.458 1.00 26.03 98 SER A C 1
ATOM 761 O O . SER A 1 98 ? -25.348 51.099 17.523 1.00 25.53 98 SER A O 1
ATOM 764 N N . SER A 1 99 ? -24.243 50.176 15.774 1.00 26.12 99 SER A N 1
ATOM 765 C CA . SER A 1 99 ? -24.562 48.791 16.211 1.00 26.76 99 SER A CA 1
ATOM 766 C C . SER A 1 99 ? -23.786 48.388 17.478 1.00 27.64 99 SER A C 1
ATOM 767 O O . SER A 1 99 ? -24.182 47.430 18.136 1.00 28.25 99 SER A O 1
ATOM 770 N N . LYS A 1 100 ? -22.668 49.085 17.773 1.00 27.88 100 LYS A N 1
ATOM 771 C CA . LYS A 1 100 ? -21.849 48.822 18.952 1.00 28.69 100 LYS A CA 1
ATOM 772 C C . LYS A 1 100 ? -21.314 47.391 18.930 1.00 28.77 100 LYS A C 1
ATOM 773 O O . LYS A 1 100 ? -21.068 46.788 19.982 1.00 30.08 100 LYS A O 1
ATOM 779 N N . TRP A 1 101 ? -21.143 46.846 17.719 1.00 27.80 101 TRP A N 1
ATOM 780 C CA . TRP A 1 101 ? -20.644 45.506 17.521 1.00 27.73 101 TRP A CA 1
ATOM 781 C C . TRP A 1 101 ? -19.131 45.549 17.435 1.00 27.94 101 TRP A C 1
ATOM 782 O O . TRP A 1 101 ? -18.583 45.934 16.423 1.00 28.99 101 TRP A O 1
ATOM 793 N N . PHE A 1 102 ? -18.469 45.077 18.475 1.00 28.00 102 PHE A N 1
ATOM 794 C CA . PHE A 1 102 ? -17.023 45.214 18.542 1.00 29.95 102 PHE A CA 1
ATOM 795 C C . PHE A 1 102 ? -16.311 43.907 18.121 1.00 28.73 102 PHE A C 1
ATOM 796 O O . PHE A 1 102 ? -16.816 42.802 18.353 1.00 27.27 102 PHE A O 1
ATOM 804 N N . PRO A 1 103 ? -15.128 44.029 17.512 1.00 29.62 103 PRO A N 1
ATOM 805 C CA . PRO A 1 103 ? -14.321 45.260 17.332 1.00 29.43 103 PRO A CA 1
ATOM 806 C C . PRO A 1 103 ? -14.601 46.062 16.028 1.00 28.38 103 PRO A C 1
ATOM 807 O O . PRO A 1 103 ? -14.023 47.142 15.851 1.00 28.68 103 PRO A O 1
ATOM 811 N N . GLN A 1 104 ? -15.452 45.541 15.126 1.00 27.38 104 GLN A N 1
ATOM 812 C CA . GLN A 1 104 ? -15.747 46.236 13.859 1.00 26.63 104 GLN A CA 1
ATOM 813 C C . GLN A 1 104 ? -16.218 47.684 14.080 1.00 27.17 104 GLN A C 1
ATOM 814 O O . GLN A 1 104 ? -15.822 48.576 13.311 1.00 27.48 104 GLN A O 1
ATOM 820 N N . ALA A 1 105 ? -17.062 47.900 15.096 1.00 26.18 105 ALA A N 1
ATOM 821 C CA . ALA A 1 105 ? -17.572 49.260 15.395 1.00 26.80 105 ALA A CA 1
ATOM 822 C C . ALA A 1 105 ? -16.450 50.253 15.763 1.00 26.58 105 ALA A C 1
ATOM 823 O O . ALA A 1 105 ? -16.573 51.450 15.501 1.00 26.83 105 ALA A O 1
ATOM 825 N N . GLY A 1 106 ? -15.343 49.759 16.330 1.00 27.44 106 GLY A N 1
ATOM 826 C CA . GLY A 1 106 ? -14.237 50.655 16.749 1.00 27.51 106 GLY A CA 1
ATOM 827 C C . GLY A 1 106 ? -13.407 50.986 15.526 1.00 27.65 106 GLY A C 1
ATOM 828 O O . GLY A 1 106 ? -12.951 52.116 15.358 1.00 26.68 106 GLY A O 1
ATOM 829 N N . ASP A 1 107 ? -13.246 49.994 14.646 1.00 28.30 107 ASP A N 1
ATOM 830 C CA . ASP A 1 107 ? -12.536 50.158 13.377 1.00 29.41 107 ASP A CA 1
ATOM 831 C C . ASP A 1 107 ? -13.329 51.195 12.543 1.00 28.38 107 ASP A C 1
ATOM 832 O O . ASP A 1 107 ? -12.741 52.121 11.997 1.00 27.59 107 ASP A O 1
ATOM 837 N N . ALA A 1 108 ? -14.657 51.061 12.474 1.00 28.29 108 ALA A N 1
ATOM 838 C CA . ALA A 1 108 ? -15.486 51.993 11.688 1.00 27.16 108 ALA A CA 1
ATOM 839 C C . ALA A 1 108 ? -15.468 53.398 12.256 1.00 27.54 108 ALA A C 1
ATOM 840 O O . ALA A 1 108 ? -15.416 54.354 11.501 1.00 27.17 108 ALA A O 1
ATOM 842 N N . GLY A 1 109 ? -15.468 53.500 13.595 1.00 28.21 109 GLY A N 1
ATOM 843 C CA . GLY A 1 109 ? -15.370 54.759 14.324 1.00 27.64 109 GLY A CA 1
ATOM 844 C C . GLY A 1 109 ? -14.073 55.487 13.994 1.00 27.59 109 GLY A C 1
ATOM 845 O O . GLY A 1 109 ? -14.103 56.692 13.667 1.00 28.44 109 GLY A O 1
ATOM 859 N N . CYS A 1 111 ? -12.155 54.971 11.295 1.00 27.28 111 CYS A N 1
ATOM 860 C CA A CYS A 1 111 ? -12.270 55.337 9.886 0.50 27.28 111 CYS A CA 1
ATOM 861 C CA B CYS A 1 111 ? -12.254 55.345 9.881 0.50 27.92 111 CYS A CA 1
ATOM 862 C C . CYS A 1 111 ? -12.986 56.673 9.709 1.00 27.84 111 CYS A C 1
ATOM 863 O O . CYS A 1 111 ? -12.520 57.535 8.970 1.00 27.60 111 CYS A O 1
ATOM 868 N N . LEU A 1 112 ? -14.118 56.818 10.386 1.00 27.14 112 LEU A N 1
ATOM 869 C CA . LEU A 1 112 ? -14.897 58.030 10.319 1.00 27.03 112 LEU A CA 1
ATOM 870 C C . LEU A 1 112 ? -14.148 59.242 10.955 1.00 27.11 112 LEU A C 1
ATOM 871 O O . LEU A 1 112 ? -14.191 60.356 10.419 1.00 26.53 112 LEU A O 1
ATOM 876 N N . ASP A 1 113 ? -13.434 59.017 12.048 1.00 27.53 113 ASP A N 1
ATOM 877 C CA . ASP A 1 113 ? -12.562 60.073 12.646 1.00 28.76 113 ASP A CA 1
ATOM 878 C C . ASP A 1 113 ? -11.514 60.564 11.634 1.00 28.71 113 ASP A C 1
ATOM 879 O O . ASP A 1 113 ? -11.360 61.758 11.423 1.00 28.57 113 ASP A O 1
ATOM 884 N N . LEU A 1 114 ? -10.845 59.628 10.964 1.00 29.07 114 LEU A N 1
ATOM 885 C CA . LEU A 1 114 ? -9.842 59.962 9.969 1.00 30.21 114 LEU A CA 1
ATOM 886 C C . LEU A 1 114 ? -10.482 60.718 8.804 1.00 30.84 114 LEU A C 1
ATOM 887 O O . LEU A 1 114 ? -9.924 61.676 8.311 1.00 31.45 114 LEU A O 1
ATOM 892 N N . LEU A 1 115 ? -11.661 60.266 8.376 1.00 31.36 115 LEU A N 1
ATOM 893 C CA . LEU A 1 115 ? -12.409 60.938 7.309 1.00 32.29 115 LEU A CA 1
ATOM 894 C C . LEU A 1 115 ? -12.784 62.374 7.665 1.00 32.19 115 LEU A C 1
ATOM 895 O O . LEU A 1 115 ? -12.750 63.256 6.821 1.00 32.38 115 LEU A O 1
ATOM 900 N N . ASP A 1 116 ? -13.171 62.584 8.913 1.00 33.03 116 ASP A N 1
ATOM 901 C CA . ASP A 1 116 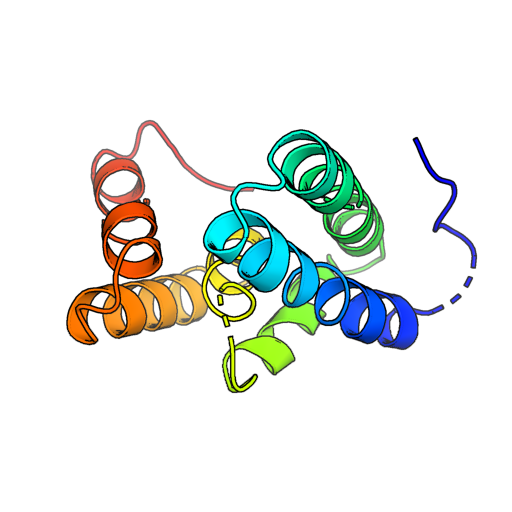? -13.555 63.904 9.414 1.00 34.92 116 ASP A CA 1
ATOM 902 C C . ASP A 1 116 ? -12.356 64.847 9.576 1.00 34.98 116 ASP A C 1
ATOM 903 O O . ASP A 1 116 ? -12.523 66.058 9.491 1.00 35.46 116 ASP A O 1
ATOM 908 N N . ASP A 1 117 ? -11.170 64.281 9.819 1.00 35.34 117 ASP A N 1
ATOM 909 C CA A ASP A 1 117 ? -9.922 65.052 9.880 0.50 35.49 117 ASP A CA 1
ATOM 910 C CA B ASP A 1 117 ? -9.913 65.028 9.860 0.50 36.03 117 ASP A CA 1
ATOM 911 C C . ASP A 1 117 ? -9.573 65.631 8.496 1.00 36.45 117 ASP A C 1
ATOM 912 O O . ASP A 1 117 ? -9.111 66.758 8.392 1.00 35.37 117 ASP A O 1
ATOM 921 N N . GLY A 1 118 ? -9.789 64.836 7.450 1.00 38.19 118 GLY A N 1
ATOM 922 C CA . GLY A 1 118 ? -9.617 65.262 6.077 1.00 40.30 118 GLY A CA 1
ATOM 923 C C . GLY A 1 118 ? -8.236 65.079 5.485 1.00 42.74 118 GLY A C 1
ATOM 924 O O . GLY A 1 118 ? -8.082 65.253 4.259 1.00 43.63 118 GLY A O 1
ATOM 925 N N . THR A 1 119 ? -7.217 64.794 6.317 1.00 44.15 119 THR A N 1
ATOM 926 C CA . THR A 1 119 ? -5.852 64.496 5.791 1.00 45.36 119 THR A CA 1
ATOM 927 C C . THR A 1 119 ? -5.924 63.147 5.058 1.00 46.12 119 THR A C 1
ATOM 928 O O . THR A 1 119 ? -5.283 62.953 4.015 1.00 46.08 119 THR A O 1
ATOM 932 N N . PHE A 1 120 ? -6.743 62.248 5.613 1.00 46.83 120 PHE A N 1
ATOM 933 C CA . PHE A 1 120 ? -7.090 60.990 4.979 1.00 47.35 120 PHE A CA 1
ATOM 934 C C . PHE A 1 120 ? -8.312 61.139 4.057 1.00 48.23 120 PHE A C 1
ATOM 935 O O . PHE A 1 120 ? -9.409 61.533 4.477 1.00 48.29 120 PHE A O 1
ATOM 943 N N . LYS A 1 121 ? -8.102 60.802 2.798 1.00 48.95 121 LYS A N 1
ATOM 944 C CA . LYS A 1 121 ? -9.163 60.810 1.822 1.00 49.94 121 LYS A CA 1
ATOM 945 C C . LYS A 1 121 ? -8.936 59.668 0.841 1.00 50.39 121 LYS A C 1
ATOM 946 O O . LYS A 1 121 ? -7.830 59.487 0.341 1.00 50.81 121 LYS A O 1
ATOM 948 N N . PRO A 1 122 ? -9.976 58.887 0.583 1.00 50.18 122 PRO A N 1
ATOM 949 C CA . PRO A 1 122 ? -9.883 57.792 -0.383 1.00 49.98 122 PRO A CA 1
ATOM 950 C C . PRO A 1 122 ? -10.196 58.260 -1.789 1.00 49.87 122 PRO A C 1
ATOM 951 O O . PRO A 1 122 ? -11.201 58.916 -2.002 1.00 49.74 122 PRO A O 1
ATOM 955 N N . LYS A 1 123 ? -9.314 57.953 -2.729 1.00 50.11 123 LYS A N 1
ATOM 956 C CA . LYS A 1 123 ? -9.382 56.724 -3.498 1.00 49.85 123 LYS A CA 1
ATOM 957 C C . LYS A 1 123 ? -9.932 56.978 -4.893 1.00 49.37 123 LYS A C 1
ATOM 958 O O . LYS A 1 123 ? -9.746 56.174 -5.791 1.00 48.34 123 LYS A O 1
#

Radius of gyration: 13.86 Å; Cα contacts (8 Å, |Δi|>4): 132; chains: 1; bounding box: 27×33×35 Å

CATH classification: 1.25.40.70

InterPro domains:
  IPR016024 Armadillo-type fold [SSF48371] (5-122)
  IPR018568 Domain of unknown function DUF2019 [PF09450] (12-116)
  IPR042236 Phosphoinositide 3-kinase, accessory (PIK) domain superfamily [G3DSA:1.25.40.70] (8-118)